Protein AF-A0A653DTH6-F1 (afdb_monomer_lite)

Secondary structure (DSSP, 8-state):
---SSHHHHHHHHHHHHHHHHHHHHHHHHHHHHHHHHHHHHHHHHHHHHH-HHHHHHHHHTT-TTHHHHHHHHHHHHHHHHHHHHHHHHHHH--STT-TT--

Radius of gyration: 23.6 Å; chains: 1; bounding box: 55×25×72 Å

InterPro domains:
  IPR018499 Tetraspanin/Peripherin [PF00335] (23-100)

Sequence (102 aa):
MAGKGDGEGEGNILKLENQIAVIKYMILFTNVLNWMLGASIFALCLWLRFEPGIQEWLQKLDATEFYIGVYILIFAAVAIMVVSFIGCLSALQESAMALLVV

Structure (mmCIF, N/CA/C/O backbone):
data_AF-A0A653DTH6-F1
#
_entry.id   AF-A0A653DTH6-F1
#
loop_
_atom_site.group_PDB
_atom_site.id
_atom_site.type_symbol
_atom_site.label_atom_id
_atom_site.label_alt_id
_atom_site.label_comp_id
_atom_site.label_asym_id
_atom_site.label_entity_id
_atom_site.label_seq_id
_atom_site.pdbx_PDB_ins_code
_atom_site.Cartn_x
_atom_site.Cartn_y
_atom_site.Cartn_z
_atom_site.occupancy
_atom_site.B_iso_or_equiv
_atom_site.auth_seq_id
_atom_site.auth_comp_id
_atom_site.auth_asym_id
_atom_site.auth_atom_id
_atom_site.pdbx_PDB_model_num
ATOM 1 N N . MET A 1 1 ? 39.276 -7.455 -46.476 1.00 44.25 1 MET A N 1
ATOM 2 C CA . MET A 1 1 ? 39.140 -6.584 -45.290 1.00 44.25 1 MET A CA 1
ATOM 3 C C . MET A 1 1 ? 37.673 -6.589 -44.887 1.00 44.25 1 MET A C 1
ATOM 5 O O . MET A 1 1 ? 36.924 -5.720 -45.300 1.00 44.25 1 MET A O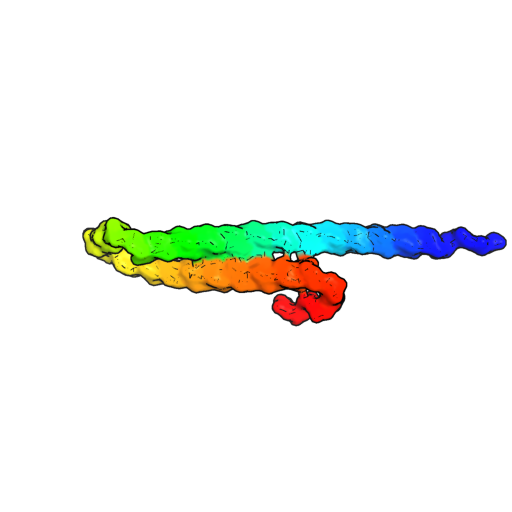 1
ATOM 9 N N . ALA A 1 2 ? 37.229 -7.638 -44.203 1.00 58.06 2 ALA A N 1
ATOM 10 C CA . ALA A 1 2 ? 35.839 -7.807 -43.789 1.00 58.06 2 ALA A CA 1
ATOM 11 C C . ALA A 1 2 ? 35.870 -8.461 -42.408 1.00 58.06 2 ALA A C 1
ATOM 13 O O . ALA A 1 2 ? 36.565 -9.460 -42.244 1.00 58.06 2 ALA A O 1
ATOM 14 N N . GLY A 1 3 ? 35.203 -7.856 -41.425 1.00 52.69 3 GLY A N 1
ATOM 15 C CA . GLY A 1 3 ? 35.136 -8.408 -40.067 1.00 52.69 3 GLY A CA 1
ATOM 16 C C . GLY A 1 3 ? 35.130 -7.395 -38.920 1.00 52.69 3 GLY A C 1
ATOM 17 O O . GLY A 1 3 ? 35.552 -7.750 -37.828 1.00 52.69 3 GLY A O 1
ATOM 18 N N . LYS A 1 4 ? 34.700 -6.140 -39.130 1.00 53.19 4 LYS A N 1
ATOM 19 C CA . LYS A 1 4 ? 34.605 -5.138 -38.045 1.00 53.19 4 LYS A CA 1
ATOM 20 C C . LYS A 1 4 ? 33.171 -4.657 -37.751 1.00 53.19 4 LYS A C 1
ATOM 22 O O . LYS A 1 4 ? 33.000 -3.716 -36.997 1.00 53.19 4 LYS A O 1
ATOM 27 N N . GLY A 1 5 ? 32.153 -5.303 -38.330 1.00 56.06 5 GLY A N 1
ATOM 28 C CA . GLY A 1 5 ? 30.746 -4.889 -38.199 1.00 56.06 5 GLY A CA 1
ATOM 29 C C . GLY A 1 5 ? 29.925 -5.608 -37.120 1.00 56.06 5 GLY A C 1
ATOM 30 O O . GLY A 1 5 ? 29.036 -4.985 -36.555 1.00 56.06 5 GLY A O 1
ATOM 31 N N . ASP A 1 6 ? 30.217 -6.874 -36.800 1.00 58.12 6 ASP A N 1
ATOM 32 C CA . ASP A 1 6 ? 29.346 -7.671 -35.909 1.00 58.12 6 ASP A CA 1
ATOM 33 C C . ASP A 1 6 ? 29.563 -7.396 -34.409 1.00 58.12 6 ASP A C 1
ATOM 35 O O . ASP A 1 6 ? 28.606 -7.333 -33.642 1.00 58.12 6 ASP A O 1
ATOM 39 N N . GLY A 1 7 ? 30.804 -7.146 -33.974 1.00 60.88 7 GLY A N 1
ATOM 40 C CA . GLY A 1 7 ? 31.120 -7.002 -32.542 1.00 60.88 7 GLY A CA 1
ATOM 41 C C . GLY A 1 7 ? 30.665 -5.684 -31.893 1.00 60.88 7 GLY A C 1
ATOM 42 O O . GLY A 1 7 ? 30.468 -5.630 -30.681 1.00 60.88 7 GLY A O 1
ATOM 43 N N . GLU A 1 8 ? 30.482 -4.614 -32.674 1.00 66.31 8 GLU A N 1
ATOM 44 C CA . GLU A 1 8 ? 30.006 -3.319 -32.155 1.00 66.31 8 GLU A CA 1
ATOM 45 C C . GLU A 1 8 ? 28.485 -3.322 -31.917 1.00 66.31 8 GLU A C 1
ATOM 47 O O . GLU A 1 8 ? 27.998 -2.701 -30.971 1.00 66.31 8 GLU A O 1
ATOM 52 N N . GLY A 1 9 ? 27.729 -4.061 -32.738 1.00 65.88 9 GLY A N 1
ATOM 53 C CA . GLY A 1 9 ? 26.287 -4.253 -32.566 1.00 65.88 9 GLY A CA 1
ATOM 54 C C . GLY A 1 9 ? 25.961 -5.134 -31.361 1.00 65.88 9 GLY A C 1
ATOM 55 O O . GLY A 1 9 ? 25.131 -4.761 -30.533 1.00 65.88 9 GLY A O 1
ATOM 56 N N . GLU A 1 10 ? 26.673 -6.253 -31.213 1.00 74.75 10 GLU A N 1
ATOM 57 C CA . GLU A 1 10 ? 26.489 -7.202 -30.107 1.00 74.75 10 GLU A CA 1
ATOM 58 C C . GLU A 1 10 ? 26.809 -6.562 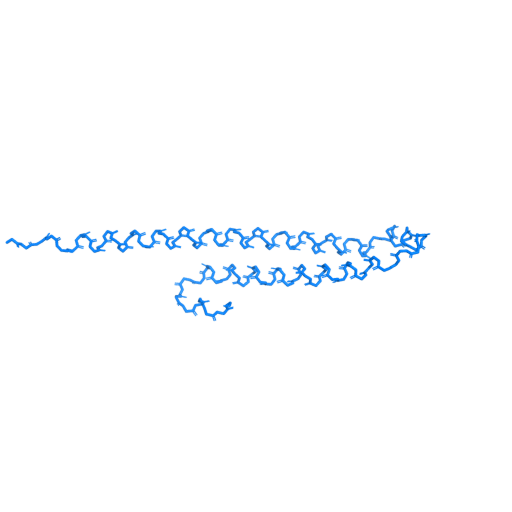-28.741 1.00 74.75 10 GLU A C 1
ATOM 60 O O . GLU A 1 10 ? 26.042 -6.695 -27.786 1.00 74.75 10 GLU A O 1
ATOM 65 N N . GLY A 1 11 ? 27.877 -5.755 -28.664 1.00 77.38 11 GLY A N 1
ATOM 66 C CA . GLY A 1 11 ? 28.236 -5.011 -27.451 1.00 77.38 11 GLY A CA 1
ATOM 67 C C . GLY A 1 11 ? 27.204 -3.950 -27.037 1.00 77.38 11 GLY A C 1
ATOM 68 O O . GLY A 1 11 ? 26.966 -3.747 -25.844 1.00 77.38 11 GLY A O 1
ATOM 69 N N . ASN A 1 12 ? 26.551 -3.292 -28.000 1.00 81.94 12 ASN A N 1
ATOM 70 C CA . ASN A 1 12 ? 25.491 -2.320 -27.720 1.00 81.94 12 ASN A CA 1
ATOM 71 C C . ASN A 1 12 ? 24.193 -2.993 -27.248 1.00 81.94 12 ASN A C 1
ATOM 73 O O . ASN A 1 12 ? 23.532 -2.459 -26.355 1.00 81.94 12 ASN A O 1
ATOM 77 N N . ILE A 1 13 ? 23.858 -4.171 -27.786 1.00 81.81 13 ILE A N 1
ATOM 78 C CA . ILE A 1 13 ? 22.705 -4.973 -27.345 1.00 81.81 13 ILE A CA 1
ATOM 79 C C . ILE A 1 13 ? 22.912 -5.471 -25.910 1.00 81.81 13 ILE A C 1
ATOM 81 O O . ILE A 1 13 ? 22.061 -5.215 -25.061 1.00 81.81 13 ILE A O 1
ATOM 85 N N . LEU A 1 14 ? 24.076 -6.048 -25.595 1.00 81.38 14 LEU A N 1
ATOM 86 C CA . LEU A 1 14 ? 24.429 -6.460 -24.227 1.00 81.38 14 LEU A CA 1
ATOM 87 C C . LEU A 1 14 ? 24.359 -5.295 -23.230 1.00 81.38 14 LEU A C 1
ATOM 89 O O . LEU A 1 14 ? 23.895 -5.442 -22.096 1.00 81.38 14 LEU A O 1
ATOM 93 N N . LYS A 1 15 ? 24.799 -4.101 -23.648 1.00 82.56 15 LYS A N 1
ATOM 94 C CA . LYS A 1 15 ? 24.696 -2.894 -22.823 1.00 82.56 15 LYS A CA 1
ATOM 95 C C . LYS A 1 15 ? 23.235 -2.519 -22.568 1.00 82.56 15 LYS A C 1
ATOM 97 O O . LYS A 1 15 ? 22.906 -2.202 -21.429 1.00 82.56 15 LYS A O 1
ATOM 102 N N . LEU A 1 16 ? 22.368 -2.576 -23.580 1.00 83.69 16 LEU A N 1
ATOM 103 C CA . LEU A 1 16 ? 20.929 -2.311 -23.452 1.00 83.69 16 LEU A CA 1
ATOM 104 C C . LEU A 1 16 ? 20.237 -3.321 -22.524 1.00 83.69 16 LEU A C 1
ATOM 106 O O . LEU A 1 16 ? 19.493 -2.911 -21.635 1.00 83.69 16 LEU A O 1
ATOM 110 N N . GLU A 1 17 ? 20.526 -4.614 -22.669 1.00 82.94 17 GLU A N 1
ATOM 111 C CA . GLU A 1 17 ? 19.967 -5.671 -21.816 1.00 82.94 17 GLU A CA 1
ATOM 112 C C . GLU A 1 17 ? 20.326 -5.463 -20.343 1.00 82.94 17 GLU A C 1
ATOM 114 O O . GLU A 1 17 ? 19.457 -5.524 -19.470 1.00 82.94 17 GLU A O 1
ATOM 119 N N . ASN A 1 18 ? 21.586 -5.120 -20.062 1.00 83.06 18 ASN A N 1
ATOM 120 C CA . ASN A 1 18 ? 22.036 -4.869 -18.697 1.00 83.06 18 ASN A CA 1
ATOM 121 C C . ASN A 1 18 ? 21.370 -3.619 -18.086 1.00 83.06 18 ASN A C 1
ATOM 123 O O . ASN A 1 18 ? 20.998 -3.620 -16.914 1.00 83.06 18 ASN A O 1
ATOM 127 N N . GLN A 1 19 ? 21.157 -2.556 -18.875 1.00 86.62 19 GLN A N 1
ATOM 128 C CA . GLN A 1 19 ? 20.427 -1.367 -18.407 1.00 86.62 19 GLN A CA 1
ATOM 129 C C . GLN A 1 19 ? 18.964 -1.697 -18.070 1.00 86.62 19 GLN A C 1
ATOM 131 O O . GLN A 1 19 ? 18.455 -1.269 -17.033 1.00 86.62 19 GLN A O 1
ATOM 136 N N . ILE A 1 20 ? 18.298 -2.497 -18.907 1.00 85.81 20 ILE A N 1
ATOM 137 C CA . ILE A 1 20 ? 16.912 -2.928 -18.676 1.00 85.81 20 ILE A CA 1
ATOM 138 C C . ILE A 1 20 ? 16.822 -3.804 -17.421 1.00 85.81 20 ILE A C 1
ATOM 140 O O . ILE A 1 20 ? 15.897 -3.634 -16.625 1.00 85.81 20 ILE A O 1
ATOM 144 N N . ALA A 1 21 ? 17.787 -4.701 -17.205 1.00 84.12 21 ALA A N 1
ATOM 145 C CA . ALA A 1 21 ? 17.841 -5.540 -16.012 1.00 84.12 21 ALA A CA 1
ATOM 146 C C . ALA A 1 21 ? 17.940 -4.702 -14.727 1.00 84.12 21 ALA A C 1
ATOM 148 O O . ALA A 1 21 ? 17.167 -4.922 -13.795 1.00 84.12 21 ALA A O 1
ATOM 149 N N . VAL A 1 22 ? 18.819 -3.694 -14.692 1.00 86.75 22 VAL A N 1
ATOM 150 C CA . VAL A 1 22 ? 18.954 -2.798 -13.528 1.00 86.75 22 VAL A CA 1
ATOM 151 C C . VAL A 1 22 ? 17.633 -2.092 -13.223 1.00 86.75 22 VAL A C 1
ATOM 153 O O . VAL A 1 22 ? 17.189 -2.093 -12.076 1.00 86.75 22 VAL A O 1
ATOM 156 N N . ILE A 1 23 ? 16.964 -1.539 -14.238 1.00 87.38 23 ILE A N 1
ATOM 157 C CA . ILE A 1 23 ? 15.678 -0.850 -14.059 1.00 87.38 23 ILE A CA 1
ATOM 158 C C . ILE A 1 23 ? 14.605 -1.815 -13.532 1.00 87.38 23 ILE A C 1
ATOM 160 O O . ILE A 1 23 ? 13.888 -1.470 -12.593 1.00 87.38 23 ILE A O 1
ATOM 164 N N . LYS A 1 24 ? 14.526 -3.040 -14.069 1.00 83.44 24 LYS A N 1
ATOM 165 C CA . LYS A 1 24 ? 13.591 -4.076 -13.595 1.00 83.44 24 LYS A CA 1
ATOM 166 C C . LYS A 1 24 ? 13.799 -4.403 -12.116 1.00 83.44 24 LYS A C 1
ATOM 168 O O . LYS A 1 24 ? 12.834 -4.402 -11.354 1.00 83.44 24 LYS A O 1
ATOM 173 N N . TYR A 1 25 ? 15.044 -4.638 -11.696 1.00 84.94 25 TYR A N 1
ATOM 174 C CA . TYR A 1 25 ? 15.357 -4.935 -10.296 1.00 84.94 25 TYR A CA 1
ATOM 175 C C . TYR A 1 25 ? 15.036 -3.765 -9.366 1.00 84.94 25 TYR A C 1
ATOM 177 O O . TYR A 1 25 ? 14.487 -3.984 -8.287 1.00 84.94 25 TYR A O 1
ATOM 185 N N . MET A 1 26 ? 15.318 -2.530 -9.790 1.00 89.62 26 MET A N 1
ATOM 186 C CA . MET A 1 26 ? 14.971 -1.332 -9.023 1.00 89.62 26 MET A CA 1
ATOM 187 C C . MET A 1 26 ? 13.453 -1.200 -8.843 1.00 89.62 26 MET A C 1
ATOM 189 O O . MET A 1 26 ? 12.990 -0.999 -7.723 1.00 89.62 26 MET A O 1
ATOM 193 N N . ILE A 1 27 ? 12.670 -1.386 -9.914 1.00 89.38 27 ILE A N 1
ATOM 194 C CA . ILE A 1 27 ? 11.198 -1.340 -9.865 1.00 89.38 27 ILE A CA 1
ATOM 195 C C . ILE A 1 27 ? 10.645 -2.444 -8.957 1.00 89.38 27 ILE A C 1
ATOM 197 O O . ILE A 1 27 ? 9.786 -2.173 -8.118 1.00 89.38 27 ILE A O 1
ATOM 201 N N . LEU A 1 28 ? 11.147 -3.676 -9.089 1.00 89.38 28 LEU A N 1
ATOM 202 C CA . LEU A 1 28 ? 10.736 -4.797 -8.244 1.00 89.38 28 LEU A CA 1
ATOM 203 C C . LEU A 1 28 ? 11.016 -4.502 -6.767 1.00 89.38 28 LEU A C 1
ATOM 205 O O . LEU A 1 28 ? 10.134 -4.661 -5.927 1.00 89.38 28 LEU A O 1
ATOM 209 N N . PHE A 1 29 ? 12.221 -4.029 -6.451 1.00 92.19 29 PHE A N 1
ATOM 210 C CA . PHE A 1 29 ? 12.615 -3.712 -5.084 1.00 92.19 29 PHE A CA 1
ATOM 211 C C . PHE A 1 29 ? 11.741 -2.608 -4.480 1.00 92.19 29 PHE A C 1
ATOM 213 O O . PHE A 1 29 ? 11.188 -2.785 -3.394 1.00 92.19 29 PHE A O 1
ATOM 220 N N . THR A 1 30 ? 11.551 -1.493 -5.190 1.00 92.75 30 THR A N 1
ATOM 221 C CA . THR A 1 30 ? 10.715 -0.389 -4.706 1.00 92.75 30 THR A CA 1
ATOM 222 C C . THR A 1 30 ? 9.253 -0.808 -4.533 1.00 92.75 30 THR A C 1
ATOM 224 O O . THR A 1 30 ? 8.647 -0.448 -3.524 1.00 92.75 30 THR A O 1
ATOM 227 N N . ASN A 1 31 ? 8.691 -1.612 -5.442 1.00 92.69 31 ASN A N 1
ATOM 228 C CA . ASN A 1 31 ? 7.319 -2.112 -5.307 1.00 92.69 31 ASN A CA 1
ATOM 229 C C . ASN A 1 31 ? 7.160 -3.077 -4.126 1.00 92.69 31 ASN A C 1
ATOM 231 O O . ASN A 1 31 ? 6.180 -2.975 -3.390 1.00 92.69 31 ASN A O 1
ATOM 235 N N . VAL A 1 32 ? 8.128 -3.966 -3.879 1.00 93.12 32 VAL A N 1
ATOM 236 C CA . VAL A 1 32 ? 8.112 -4.834 -2.688 1.00 93.12 32 VAL A CA 1
ATOM 237 C C . VAL A 1 32 ? 8.155 -3.999 -1.408 1.00 93.12 32 VAL A C 1
ATOM 239 O O . VAL A 1 32 ? 7.372 -4.247 -0.491 1.00 93.12 32 VAL A O 1
ATOM 242 N N . LEU A 1 33 ? 9.012 -2.975 -1.342 1.00 95.81 33 LEU A N 1
ATOM 243 C CA . LEU A 1 33 ? 9.054 -2.070 -0.192 1.00 95.81 33 LEU A CA 1
ATOM 244 C C . LEU A 1 33 ? 7.726 -1.334 0.007 1.00 95.81 33 LEU A C 1
ATOM 246 O O . LEU A 1 33 ? 7.220 -1.268 1.125 1.00 95.81 33 LEU A O 1
ATOM 250 N N . ASN A 1 34 ? 7.139 -0.816 -1.071 1.00 94.50 34 ASN A N 1
ATOM 251 C CA . ASN A 1 34 ? 5.866 -0.107 -1.011 1.00 94.50 34 ASN A CA 1
ATOM 252 C C . ASN A 1 34 ? 4.718 -1.026 -0.563 1.00 94.50 34 ASN A C 1
ATOM 254 O O . ASN A 1 34 ? 3.867 -0.622 0.228 1.00 94.50 34 ASN A O 1
ATOM 258 N N . TRP A 1 35 ? 4.737 -2.290 -0.992 1.00 95.31 35 TRP A N 1
ATOM 259 C CA . TRP A 1 35 ? 3.802 -3.310 -0.528 1.00 95.31 35 TRP A CA 1
ATOM 260 C C . TRP A 1 35 ? 3.945 -3.574 0.978 1.00 95.31 35 TRP A C 1
ATOM 262 O O . TRP A 1 35 ? 2.946 -3.553 1.697 1.00 95.31 3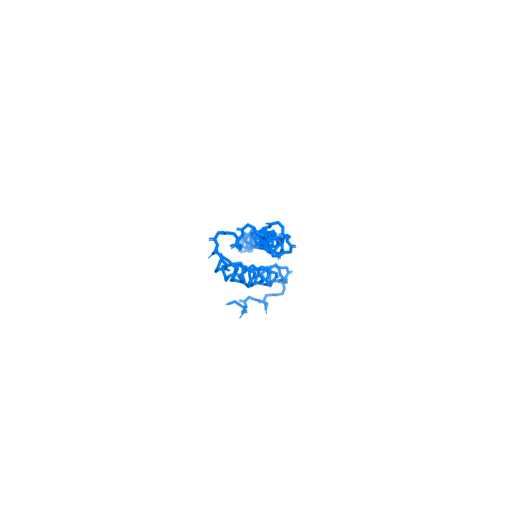5 TRP A O 1
ATOM 272 N N . MET A 1 36 ? 5.176 -3.738 1.478 1.00 96.56 36 MET A N 1
ATOM 273 C CA . MET A 1 36 ? 5.452 -3.923 2.911 1.00 96.56 36 MET A CA 1
ATOM 274 C C . MET A 1 36 ? 5.007 -2.715 3.747 1.00 96.56 36 MET A C 1
ATOM 276 O O . MET A 1 36 ? 4.442 -2.882 4.831 1.00 96.56 36 MET A O 1
ATOM 280 N N . LEU A 1 37 ? 5.222 -1.497 3.241 1.00 96.56 37 LEU A N 1
ATOM 281 C CA . LEU A 1 37 ? 4.764 -0.262 3.881 1.00 96.56 37 LEU A CA 1
ATOM 282 C C . LEU A 1 37 ? 3.233 -0.189 3.918 1.00 96.56 37 LEU A C 1
ATOM 284 O O . LEU A 1 37 ? 2.664 0.066 4.979 1.00 96.56 37 LEU A O 1
ATOM 288 N N . GLY A 1 38 ? 2.563 -0.480 2.800 1.00 95.88 38 GLY A N 1
ATOM 289 C CA . GLY A 1 38 ? 1.103 -0.555 2.731 1.00 95.88 38 GLY A CA 1
ATOM 290 C C . GLY A 1 38 ? 0.527 -1.580 3.710 1.00 95.88 38 GLY A C 1
ATOM 291 O O . GLY A 1 38 ? -0.396 -1.260 4.456 1.00 95.88 38 GLY A O 1
ATOM 292 N N . ALA A 1 39 ? 1.124 -2.772 3.788 1.00 96.62 39 ALA A N 1
ATOM 293 C CA . ALA A 1 39 ? 0.725 -3.817 4.730 1.00 96.62 39 ALA A CA 1
ATOM 294 C C . ALA A 1 39 ? 0.905 -3.384 6.194 1.00 96.62 39 ALA A C 1
ATOM 296 O O . ALA A 1 39 ? 0.028 -3.622 7.025 1.00 96.62 39 ALA A O 1
ATOM 297 N N . SER A 1 40 ? 2.007 -2.694 6.500 1.00 97.19 40 SER A N 1
ATOM 298 C CA . SER A 1 40 ? 2.281 -2.157 7.838 1.00 97.19 40 SER A CA 1
ATOM 299 C C . SER A 1 40 ? 1.241 -1.110 8.246 1.00 97.19 40 SER A C 1
ATOM 301 O O . SER A 1 40 ? 0.674 -1.193 9.333 1.00 97.19 40 SER A O 1
ATOM 303 N N . ILE A 1 41 ? 0.932 -0.157 7.359 1.00 96.19 41 ILE A N 1
ATOM 304 C CA . ILE A 1 41 ? -0.086 0.876 7.604 1.00 96.19 41 ILE A CA 1
ATOM 305 C C . ILE A 1 41 ? -1.468 0.240 7.768 1.00 96.19 41 ILE A C 1
ATOM 307 O O . ILE A 1 41 ? -2.197 0.589 8.696 1.00 96.19 41 ILE A O 1
ATOM 311 N N . PHE A 1 42 ? -1.820 -0.716 6.908 1.00 96.31 42 PHE A N 1
ATOM 312 C CA . PHE A 1 42 ? -3.084 -1.441 6.989 1.00 96.31 42 PHE A CA 1
ATOM 313 C C . PHE A 1 42 ? -3.230 -2.170 8.332 1.00 96.31 42 PHE A C 1
ATOM 315 O O . PHE A 1 42 ? -4.246 -2.011 9.008 1.00 96.31 42 PHE A O 1
ATOM 322 N N . ALA A 1 43 ? -2.196 -2.898 8.763 1.00 96.25 43 ALA A N 1
ATOM 323 C CA . ALA A 1 43 ? -2.183 -3.588 10.050 1.00 96.25 43 ALA A CA 1
ATOM 324 C C . ALA A 1 43 ? -2.330 -2.616 11.233 1.00 96.25 43 ALA A C 1
ATOM 326 O O . ALA A 1 43 ? -3.129 -2.873 12.132 1.00 96.25 43 ALA A O 1
ATOM 327 N N . LEU A 1 44 ? -1.628 -1.477 11.212 1.00 95.19 44 LEU A N 1
ATOM 328 C CA . LEU A 1 44 ? -1.752 -0.443 12.246 1.00 95.19 44 LEU A CA 1
ATOM 329 C C . LEU A 1 44 ? -3.155 0.178 12.283 1.00 95.19 44 LEU A C 1
ATOM 331 O O . LEU A 1 44 ? -3.696 0.401 13.363 1.00 95.19 44 LEU A O 1
ATOM 335 N N . CYS A 1 45 ? -3.776 0.419 11.127 1.00 94.38 45 CYS A N 1
ATOM 336 C CA . CYS A 1 45 ? -5.140 0.947 11.061 1.00 94.38 45 CYS A CA 1
ATOM 337 C C . CYS A 1 45 ? -6.174 -0.057 11.586 1.00 94.38 45 CYS A C 1
ATOM 339 O O . CYS A 1 45 ? -7.114 0.330 12.280 1.00 94.38 45 CYS A O 1
ATOM 341 N N . LEU A 1 46 ? -5.992 -1.350 11.297 1.00 93.56 46 LEU A N 1
ATOM 342 C CA . LEU A 1 46 ? -6.824 -2.404 11.877 1.00 93.56 46 LEU A CA 1
ATOM 343 C C . LEU A 1 46 ? -6.622 -2.505 13.390 1.00 93.56 46 LEU A C 1
ATOM 345 O O . LEU A 1 46 ? -7.604 -2.597 14.122 1.00 93.56 46 LEU A O 1
ATOM 349 N N . TRP A 1 47 ? -5.378 -2.419 13.865 1.00 93.31 47 TRP A N 1
ATOM 350 C CA . TRP A 1 47 ? -5.078 -2.389 15.296 1.00 93.31 47 TRP A CA 1
ATOM 351 C C . TRP A 1 47 ? -5.795 -1.226 15.990 1.00 93.31 47 TRP A C 1
ATOM 353 O O . TRP A 1 47 ? -6.532 -1.438 16.948 1.00 93.31 47 TRP A O 1
ATOM 363 N N . LEU A 1 48 ? -5.675 -0.011 15.445 1.00 89.81 48 LEU A N 1
ATOM 364 C CA . LEU A 1 48 ? -6.382 1.185 15.923 1.00 89.81 48 LEU A CA 1
ATOM 365 C C . LEU A 1 48 ? -7.905 0.999 15.973 1.00 89.81 48 LEU A C 1
ATOM 367 O O . LEU A 1 48 ? -8.575 1.597 16.815 1.00 89.81 48 LEU A O 1
ATOM 371 N N . ARG A 1 49 ? -8.466 0.187 15.070 1.00 86.94 49 ARG A N 1
ATOM 372 C CA . ARG A 1 49 ? -9.907 -0.066 15.004 1.00 86.94 49 ARG A CA 1
ATOM 373 C C . ARG A 1 49 ? -10.385 -1.120 16.001 1.00 86.94 49 ARG A C 1
ATOM 375 O O . ARG A 1 49 ? -11.520 -1.001 16.469 1.00 86.94 49 ARG A O 1
ATOM 382 N N . PHE A 1 50 ? -9.578 -2.144 16.263 1.00 87.56 50 PHE A N 1
ATOM 383 C CA . PHE A 1 50 ? -9.941 -3.264 17.135 1.00 87.56 50 PHE A CA 1
ATOM 384 C C . PHE A 1 50 ? -9.538 -3.060 18.593 1.00 87.56 50 PHE A C 1
ATOM 386 O O . PHE A 1 50 ? -10.110 -3.722 19.452 1.00 87.56 50 PHE A O 1
ATOM 393 N N . GLU A 1 51 ? -8.606 -2.150 18.878 1.00 90.69 51 GLU A N 1
ATOM 394 C CA . GLU A 1 51 ? -8.154 -1.871 20.237 1.00 90.69 51 GLU A CA 1
ATOM 395 C C . GLU A 1 51 ? -9.247 -1.140 21.047 1.00 90.69 51 GLU A C 1
ATOM 397 O O . GLU A 1 51 ? -9.523 0.042 20.798 1.00 90.69 51 GLU A O 1
ATOM 402 N N . PRO A 1 52 ? -9.874 -1.798 22.043 1.00 83.62 52 PRO A N 1
ATOM 403 C CA . PRO A 1 52 ? -10.999 -1.226 22.781 1.00 83.62 52 PRO A CA 1
ATOM 404 C C . PRO A 1 52 ? -10.590 -0.018 23.631 1.00 83.62 52 PRO A C 1
ATOM 406 O O . PRO A 1 52 ? -11.391 0.900 23.814 1.00 83.62 52 PRO A O 1
ATOM 409 N N . GLY A 1 53 ? -9.336 0.031 24.099 1.00 87.44 53 GLY A N 1
ATOM 410 C CA . GLY A 1 53 ? -8.825 1.169 24.861 1.00 87.44 53 GLY A CA 1
ATOM 411 C C . GLY A 1 53 ? -8.863 2.472 24.059 1.00 87.44 53 GLY A C 1
ATOM 412 O O . GLY A 1 53 ? -9.248 3.512 24.586 1.00 87.44 53 GLY A O 1
ATOM 413 N N . ILE A 1 54 ? -8.539 2.424 22.764 1.00 85.25 54 ILE A N 1
ATOM 414 C CA . ILE A 1 54 ? -8.538 3.615 21.902 1.00 85.25 54 ILE A CA 1
ATOM 415 C C . ILE A 1 54 ? -9.958 4.134 21.674 1.00 85.25 54 ILE A C 1
ATOM 417 O O . ILE A 1 54 ? -10.181 5.345 21.702 1.00 85.25 54 ILE A O 1
ATOM 421 N N . GLN A 1 55 ? -10.931 3.232 21.535 1.00 84.12 55 GLN A N 1
ATOM 422 C CA . GLN A 1 55 ? -12.337 3.603 21.403 1.00 84.12 55 GLN A CA 1
ATOM 423 C C . GLN A 1 55 ? -12.857 4.352 22.640 1.00 84.12 55 GLN A C 1
ATOM 425 O O . GLN A 1 55 ? -13.550 5.360 22.497 1.00 84.12 55 GLN A O 1
ATOM 430 N N . GLU A 1 56 ? -12.510 3.895 23.845 1.00 86.25 56 GLU A N 1
ATOM 431 C CA . GLU A 1 56 ? -12.943 4.533 25.093 1.00 86.25 56 GLU A CA 1
ATOM 432 C C . GLU A 1 56 ? -12.363 5.950 25.242 1.00 86.25 56 GLU A C 1
ATOM 434 O O . GLU A 1 56 ? -13.073 6.889 25.612 1.00 86.25 56 GLU A O 1
ATOM 439 N N . TRP A 1 57 ? -11.084 6.131 24.899 1.00 86.19 57 TRP A N 1
ATOM 440 C CA . TRP A 1 57 ? -10.436 7.445 24.899 1.00 86.19 57 TRP A CA 1
ATOM 441 C C . TRP A 1 57 ? -11.043 8.401 23.867 1.00 86.19 57 TRP A C 1
ATOM 443 O O . TRP A 1 57 ? -11.303 9.558 24.191 1.00 86.19 57 TRP A O 1
ATOM 453 N N . LEU A 1 58 ? -11.317 7.923 22.649 1.00 86.88 58 LEU A N 1
ATOM 454 C CA . LEU A 1 58 ? -11.938 8.722 21.587 1.00 86.88 58 LEU A CA 1
ATOM 455 C C . LEU A 1 58 ? -13.353 9.179 21.950 1.00 86.88 58 LEU A C 1
ATOM 457 O O . LEU A 1 58 ? -13.718 10.310 21.641 1.00 86.88 58 LEU A O 1
ATOM 461 N N . GLN A 1 59 ? -14.134 8.333 22.630 1.00 84.75 59 GLN A N 1
ATOM 462 C CA . GLN A 1 59 ? -15.454 8.711 23.143 1.00 84.75 59 GLN A CA 1
ATOM 463 C C . GLN A 1 59 ? -15.359 9.751 24.262 1.00 84.75 59 GLN A C 1
ATOM 465 O O . GLN A 1 59 ? -16.124 10.711 24.264 1.00 84.75 59 GLN A O 1
ATOM 470 N N . LYS A 1 60 ? -14.403 9.606 25.188 1.00 87.62 60 LYS A N 1
ATOM 471 C CA . LYS A 1 60 ? -14.167 10.597 26.254 1.00 87.62 60 LYS A CA 1
ATOM 472 C C . LYS A 1 60 ? -13.753 11.967 25.711 1.00 87.62 60 LYS A C 1
ATOM 474 O O . LYS A 1 60 ? -14.056 12.975 26.340 1.00 87.62 60 LYS A O 1
ATOM 479 N N . LEU A 1 61 ? -13.059 11.995 24.575 1.00 87.88 61 LEU A N 1
ATOM 480 C CA . LEU A 1 61 ? -12.567 13.216 23.935 1.00 87.88 61 LEU A CA 1
ATOM 481 C C . LEU A 1 61 ? -13.520 13.773 22.860 1.00 87.88 61 LEU A C 1
ATOM 483 O O . LEU A 1 61 ? -13.162 14.733 22.188 1.00 87.88 61 LEU A O 1
ATOM 487 N N . ASP A 1 62 ? -14.693 13.154 22.677 1.00 85.38 62 ASP A N 1
ATOM 488 C CA . ASP A 1 62 ? -15.680 13.462 21.627 1.00 85.38 62 ASP A CA 1
ATOM 489 C C . ASP A 1 62 ? -15.084 13.526 20.203 1.00 85.38 62 ASP A C 1
ATOM 491 O O . ASP A 1 62 ? -15.545 14.239 19.319 1.00 85.38 62 ASP A O 1
ATOM 495 N N . ALA A 1 63 ? -14.023 12.752 19.963 1.00 85.62 63 ALA A N 1
ATOM 496 C CA . ALA A 1 63 ? -13.221 12.792 18.741 1.00 85.62 63 ALA A CA 1
ATOM 497 C C . ALA A 1 63 ? -13.528 11.607 17.809 1.00 85.62 63 ALA A C 1
ATOM 499 O O . ALA A 1 63 ? -12.648 11.079 17.130 1.00 85.62 63 ALA A O 1
ATOM 500 N N . THR A 1 64 ? -14.782 11.150 17.771 1.00 80.81 64 THR A N 1
ATOM 501 C CA . THR A 1 64 ? -15.188 9.959 16.997 1.00 80.81 64 THR A CA 1
ATOM 502 C C . THR A 1 64 ? -14.991 10.105 15.482 1.00 80.81 64 THR A C 1
ATOM 504 O O . THR A 1 64 ? -14.816 9.097 14.793 1.00 80.81 64 THR A O 1
ATOM 507 N N . GLU A 1 65 ? -14.901 11.336 14.969 1.00 87.88 65 GLU A N 1
ATOM 508 C CA . GLU A 1 65 ? -14.535 11.644 13.577 1.00 87.88 65 GLU A CA 1
ATOM 509 C C . GLU A 1 65 ? -13.149 11.110 13.177 1.00 87.88 65 GLU A C 1
ATOM 511 O O . GLU A 1 65 ? -12.901 10.864 11.996 1.00 87.88 65 GLU A O 1
ATOM 516 N N . PHE A 1 66 ? -12.263 10.829 14.140 1.00 87.06 66 PHE A N 1
ATOM 517 C CA . PHE A 1 66 ? -10.967 10.190 13.896 1.00 87.06 66 PHE A CA 1
ATOM 518 C C . PHE A 1 66 ? -11.095 8.877 13.104 1.00 87.06 66 PHE A C 1
ATOM 520 O O . PHE A 1 66 ? -10.253 8.573 12.254 1.00 87.06 66 PHE A O 1
ATOM 527 N N . TYR A 1 67 ? -12.182 8.120 13.305 1.00 88.00 67 TYR A N 1
ATOM 528 C CA . TYR A 1 67 ? -12.419 6.878 12.567 1.00 88.00 67 TYR A CA 1
ATOM 529 C C . TYR A 1 67 ? -12.644 7.095 11.069 1.00 88.00 67 TYR A C 1
ATOM 531 O O . TYR A 1 67 ? -12.316 6.206 10.286 1.00 88.00 67 TYR A O 1
ATOM 539 N N . ILE A 1 68 ? -13.132 8.265 10.645 1.00 91.75 68 ILE A N 1
ATOM 540 C CA . ILE A 1 68 ? -13.266 8.603 9.221 1.00 91.75 68 ILE A CA 1
ATOM 541 C C . ILE A 1 68 ? -11.881 8.601 8.567 1.00 91.75 68 ILE A C 1
ATOM 543 O O . ILE A 1 68 ? -11.686 7.972 7.527 1.00 91.75 68 ILE A O 1
ATOM 547 N N . GLY A 1 69 ? -10.899 9.228 9.223 1.00 92.12 69 GLY A N 1
ATOM 548 C CA . GLY A 1 69 ? -9.506 9.215 8.778 1.00 92.12 69 GLY A CA 1
ATOM 549 C C . GLY A 1 69 ? -8.934 7.798 8.711 1.00 92.12 69 GLY A C 1
ATOM 550 O O . GLY A 1 69 ? -8.320 7.429 7.711 1.00 92.12 69 GLY A O 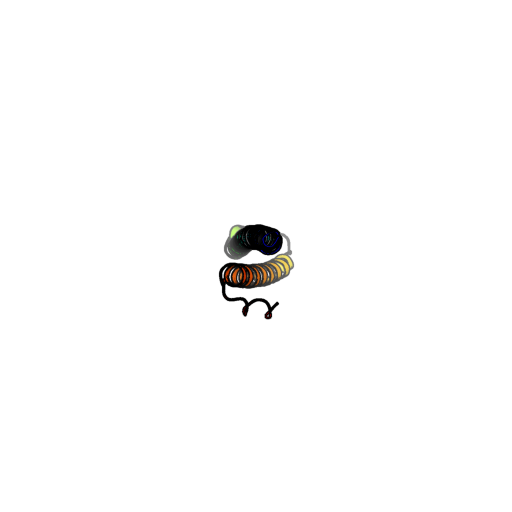1
ATOM 551 N N . VAL A 1 70 ? -9.205 6.969 9.725 1.00 93.06 70 VAL A N 1
ATOM 552 C CA . VAL A 1 70 ? -8.769 5.561 9.746 1.00 93.06 70 VAL A CA 1
ATOM 553 C C . VAL A 1 70 ? -9.359 4.773 8.570 1.00 93.06 70 VAL A C 1
ATOM 555 O O . VAL A 1 70 ? -8.626 4.043 7.908 1.00 93.06 70 VAL A O 1
ATOM 558 N N . TYR A 1 71 ? -10.643 4.941 8.241 1.00 93.38 71 TYR A N 1
ATOM 559 C CA . TYR A 1 71 ? -11.248 4.248 7.095 1.00 93.38 71 TYR A CA 1
ATOM 560 C C . TYR A 1 71 ? -10.640 4.672 5.752 1.00 93.38 71 TYR A C 1
ATOM 562 O O . TYR A 1 71 ? -10.415 3.819 4.89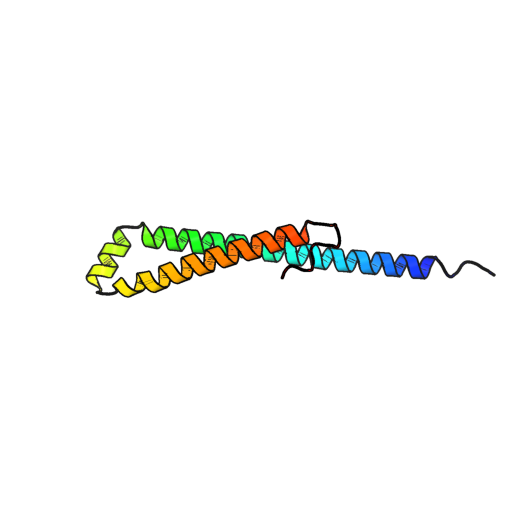0 1.00 93.38 71 TYR A O 1
ATOM 570 N N . ILE A 1 72 ? -10.318 5.958 5.582 1.00 95.75 72 ILE A N 1
ATOM 571 C CA . ILE A 1 72 ? -9.630 6.452 4.380 1.00 95.75 72 ILE A CA 1
ATOM 572 C C . ILE A 1 72 ? -8.231 5.833 4.273 1.00 95.75 72 ILE A C 1
ATOM 574 O O . ILE A 1 72 ? -7.844 5.378 3.197 1.00 95.75 72 ILE A O 1
ATOM 578 N N . LEU A 1 73 ? -7.491 5.758 5.385 1.00 95.06 73 LEU A N 1
ATOM 579 C CA . LEU A 1 73 ? -6.161 5.144 5.420 1.00 95.06 73 LEU A CA 1
ATOM 580 C C . LEU A 1 73 ? -6.201 3.648 5.101 1.00 95.06 73 LEU A C 1
ATOM 582 O O . LEU A 1 73 ? -5.344 3.169 4.365 1.00 95.06 73 LEU A O 1
ATOM 586 N N . ILE A 1 74 ? -7.211 2.920 5.585 1.00 95.56 74 ILE A N 1
ATOM 587 C CA . ILE A 1 74 ? -7.425 1.508 5.236 1.00 95.56 74 ILE A CA 1
ATOM 588 C C . ILE A 1 74 ? -7.625 1.365 3.724 1.00 95.56 74 ILE A C 1
ATOM 590 O O . ILE A 1 74 ? -6.951 0.549 3.095 1.00 95.56 74 ILE A O 1
ATOM 594 N N . PHE A 1 75 ? -8.509 2.168 3.125 1.00 96.12 75 PHE A N 1
ATOM 595 C CA . PHE A 1 75 ? -8.771 2.107 1.685 1.00 96.12 75 PHE A CA 1
ATOM 596 C C . PHE A 1 75 ? -7.525 2.457 0.859 1.00 96.12 75 PHE A C 1
ATOM 598 O O . PHE A 1 75 ? -7.171 1.733 -0.073 1.00 96.12 75 PHE A O 1
ATOM 605 N N . ALA A 1 76 ? -6.816 3.523 1.240 1.00 96.44 76 ALA A N 1
ATOM 606 C CA . ALA A 1 76 ? -5.577 3.935 0.591 1.00 96.44 76 ALA A CA 1
ATOM 607 C C . ALA A 1 76 ? -4.484 2.860 0.702 1.00 96.44 76 ALA A C 1
ATOM 609 O O . ALA A 1 76 ? -3.838 2.538 -0.292 1.00 96.44 76 ALA A O 1
ATOM 610 N N . ALA A 1 77 ? -4.308 2.254 1.879 1.00 96.44 77 ALA A N 1
ATOM 611 C CA . ALA A 1 77 ? -3.328 1.193 2.090 1.00 96.44 77 ALA A CA 1
ATOM 612 C C . ALA A 1 77 ? -3.638 -0.050 1.242 1.00 96.44 77 ALA A C 1
ATOM 614 O O . ALA A 1 77 ? -2.730 -0.618 0.636 1.00 96.44 77 ALA A O 1
ATOM 615 N N . VAL A 1 78 ? -4.913 -0.438 1.127 1.00 96.19 78 VAL A N 1
ATOM 616 C CA . VAL A 1 78 ? -5.332 -1.535 0.239 1.00 96.19 78 VAL A CA 1
ATOM 617 C C . VAL A 1 78 ? -5.028 -1.208 -1.222 1.00 96.19 78 VAL A C 1
ATOM 619 O O . VAL A 1 78 ? -4.450 -2.043 -1.917 1.00 96.19 78 VAL A O 1
ATOM 622 N N . ALA A 1 79 ? -5.341 0.005 -1.683 1.00 96.38 79 ALA A N 1
ATOM 623 C CA . ALA A 1 79 ? -5.027 0.431 -3.046 1.00 96.38 79 ALA A CA 1
ATOM 624 C C . ALA A 1 79 ? -3.513 0.380 -3.327 1.00 96.38 79 ALA A C 1
ATOM 626 O O . ALA A 1 79 ? -3.092 -0.171 -4.344 1.00 96.38 79 ALA A O 1
ATOM 627 N N . ILE A 1 80 ? -2.691 0.872 -2.395 1.00 94.69 80 ILE A N 1
ATOM 628 C CA . ILE A 1 80 ? -1.224 0.826 -2.481 1.00 94.69 80 ILE A CA 1
ATOM 629 C C . ILE A 1 80 ? -0.718 -0.619 -2.561 1.00 94.69 80 ILE A C 1
ATOM 631 O O . ILE A 1 80 ? 0.137 -0.919 -3.397 1.00 94.69 80 ILE A O 1
ATOM 635 N N . MET A 1 81 ? -1.248 -1.526 -1.734 1.00 95.38 81 MET A N 1
ATOM 636 C CA . MET A 1 81 ? -0.874 -2.943 -1.768 1.00 95.38 81 MET A CA 1
ATOM 637 C C . MET A 1 81 ? -1.214 -3.585 -3.120 1.00 95.38 81 MET A C 1
ATOM 639 O O . MET A 1 81 ? -0.380 -4.297 -3.677 1.00 95.38 81 MET A O 1
ATOM 643 N N . VAL A 1 82 ? -2.396 -3.307 -3.679 1.00 93.94 82 VAL A N 1
ATOM 644 C CA . VAL A 1 82 ? -2.819 -3.852 -4.981 1.00 93.94 82 VAL A CA 1
ATOM 645 C C . VAL A 1 82 ? -1.938 -3.330 -6.115 1.00 93.94 82 VAL A C 1
ATOM 647 O O . VAL A 1 82 ? -1.403 -4.128 -6.883 1.00 93.94 82 VAL A O 1
ATOM 650 N N . VAL A 1 83 ? -1.731 -2.012 -6.194 1.00 93.19 83 VAL A N 1
ATOM 651 C CA . VAL A 1 83 ? -0.884 -1.392 -7.228 1.00 93.19 83 VAL A CA 1
ATOM 652 C C . VAL A 1 83 ? 0.546 -1.930 -7.153 1.00 93.19 83 VAL A C 1
ATOM 654 O O . VAL A 1 83 ? 1.121 -2.304 -8.174 1.00 93.19 83 VAL A O 1
ATOM 657 N N . SER A 1 84 ? 1.101 -2.049 -5.945 1.00 93.25 84 SER A N 1
ATOM 658 C CA . SER A 1 84 ? 2.458 -2.573 -5.746 1.00 93.25 84 SER A CA 1
ATOM 659 C C . SER A 1 84 ? 2.570 -4.044 -6.143 1.00 93.25 84 SER A C 1
ATOM 661 O O . SER A 1 84 ? 3.555 -4.442 -6.758 1.00 93.25 84 SER A O 1
ATOM 663 N N . PHE A 1 85 ? 1.551 -4.854 -5.846 1.00 88.75 85 PHE A N 1
ATOM 664 C CA . PHE A 1 85 ? 1.524 -6.262 -6.234 1.00 88.75 85 PHE A CA 1
ATOM 665 C C . PHE A 1 85 ? 1.491 -6.430 -7.760 1.00 88.75 85 PHE A C 1
ATOM 667 O O . PHE A 1 85 ? 2.282 -7.197 -8.309 1.00 88.75 85 PHE A O 1
ATOM 674 N N . ILE A 1 86 ? 0.650 -5.659 -8.457 1.00 90.12 86 ILE A N 1
ATOM 675 C CA . ILE A 1 86 ? 0.601 -5.642 -9.928 1.00 90.12 86 ILE A CA 1
ATOM 676 C C . ILE A 1 86 ? 1.942 -5.168 -10.505 1.00 90.12 86 ILE A C 1
ATOM 678 O O . ILE A 1 86 ? 2.446 -5.761 -11.459 1.00 90.12 86 ILE A O 1
ATOM 682 N N . GLY A 1 87 ? 2.567 -4.158 -9.894 1.00 88.00 87 GLY A N 1
ATOM 683 C CA . GLY A 1 87 ? 3.898 -3.684 -10.273 1.00 88.00 87 GLY A CA 1
ATOM 684 C C . GLY A 1 87 ? 4.983 -4.759 -10.136 1.00 88.00 87 GLY A C 1
ATOM 685 O O . GLY A 1 87 ? 5.824 -4.900 -11.023 1.00 88.00 87 GLY A O 1
ATOM 686 N N . CYS A 1 88 ? 4.941 -5.572 -9.075 1.00 86.06 88 CYS A N 1
ATOM 687 C CA . CYS A 1 88 ? 5.833 -6.723 -8.913 1.00 86.06 88 CYS A CA 1
ATOM 688 C C . CYS A 1 88 ? 5.595 -7.795 -9.987 1.00 86.06 88 CYS A C 1
ATOM 690 O O . CYS A 1 88 ? 6.555 -8.280 -10.580 1.00 86.06 88 CYS A O 1
ATOM 692 N N . LEU A 1 89 ? 4.334 -8.142 -10.275 1.00 83.31 89 LEU A N 1
ATOM 693 C CA . LEU A 1 89 ? 3.997 -9.112 -11.327 1.00 83.31 89 LEU A CA 1
ATOM 694 C C . LEU A 1 89 ? 4.475 -8.642 -12.706 1.00 83.31 89 LEU A C 1
ATOM 696 O O . LEU A 1 89 ? 5.034 -9.428 -13.467 1.00 83.31 89 LEU A O 1
ATOM 700 N N . SER A 1 90 ? 4.312 -7.352 -12.991 1.00 80.25 90 SER A N 1
ATOM 701 C CA . SER A 1 90 ? 4.732 -6.732 -14.251 1.00 80.25 90 SER A CA 1
ATOM 702 C C . SER A 1 90 ? 6.255 -6.732 -14.413 1.00 80.25 90 SER A C 1
ATOM 704 O O . SER A 1 90 ? 6.758 -6.945 -15.511 1.00 80.25 90 SER A O 1
ATOM 706 N N . ALA A 1 91 ? 7.002 -6.538 -13.319 1.00 78.75 91 ALA A N 1
ATOM 707 C CA . ALA A 1 91 ? 8.463 -6.600 -13.333 1.00 78.75 91 ALA A CA 1
ATOM 708 C C . ALA A 1 91 ? 9.002 -8.035 -13.504 1.00 78.75 91 ALA A C 1
ATOM 710 O O . ALA A 1 91 ? 10.079 -8.214 -14.072 1.00 78.75 91 ALA A O 1
ATOM 711 N N . LEU A 1 92 ? 8.263 -9.046 -13.024 1.00 70.25 92 LEU A N 1
ATOM 712 C CA . LEU A 1 92 ? 8.639 -10.463 -13.109 1.00 70.25 92 LEU A CA 1
ATOM 713 C C . LEU A 1 92 ? 8.224 -11.134 -14.427 1.00 70.25 92 LEU A C 1
ATOM 715 O O . LEU A 1 92 ? 8.845 -12.120 -14.822 1.00 70.25 92 LEU A O 1
ATOM 719 N N . GLN A 1 93 ? 7.196 -10.635 -15.121 1.00 68.56 93 GLN A N 1
ATOM 720 C CA . GLN A 1 93 ? 6.809 -11.166 -16.428 1.00 68.56 93 GLN A CA 1
ATOM 721 C C . GLN A 1 93 ? 7.794 -10.707 -17.511 1.00 68.56 93 GLN A C 1
ATOM 723 O O . GLN A 1 93 ? 7.711 -9.616 -18.065 1.00 68.56 93 GLN A O 1
ATOM 728 N N . GLU A 1 94 ? 8.743 -11.586 -17.829 1.00 56.47 94 GLU A N 1
ATOM 729 C CA . GLU A 1 94 ? 9.796 -11.377 -18.828 1.00 56.47 94 GLU A CA 1
ATOM 730 C C . GLU A 1 94 ? 9.302 -11.412 -20.289 1.00 56.47 94 GLU A C 1
ATOM 732 O O . GLU A 1 94 ? 10.060 -11.138 -21.217 1.00 56.47 94 GLU A O 1
ATOM 737 N N . SER A 1 95 ? 8.021 -11.701 -20.524 1.00 51.03 95 SER A N 1
ATOM 738 C CA . SER A 1 95 ? 7.396 -11.530 -21.834 1.00 51.03 95 SER A CA 1
ATOM 739 C C . SER A 1 95 ? 7.019 -10.063 -22.023 1.00 51.03 95 SER A C 1
ATOM 741 O O . SER A 1 95 ? 6.156 -9.557 -21.308 1.00 51.03 95 SER A O 1
ATOM 743 N N . ALA A 1 96 ? 7.627 -9.401 -23.008 1.00 45.97 96 ALA A N 1
ATOM 744 C CA . ALA A 1 96 ? 7.500 -7.984 -23.380 1.00 45.97 96 ALA A CA 1
ATOM 745 C C . ALA A 1 96 ? 6.071 -7.449 -23.690 1.00 45.97 96 ALA A C 1
ATOM 747 O O . ALA A 1 96 ? 5.924 -6.406 -24.317 1.00 45.97 96 ALA A O 1
ATOM 748 N N . MET A 1 97 ? 5.010 -8.130 -23.252 1.00 43.66 97 MET A N 1
ATOM 749 C CA . MET A 1 97 ? 3.599 -7.804 -23.470 1.00 43.66 97 MET A CA 1
ATOM 750 C C . MET A 1 97 ? 2.812 -7.541 -22.167 1.00 43.66 97 MET A C 1
ATOM 752 O O . MET A 1 97 ? 1.591 -7.642 -22.167 1.00 43.66 97 MET A O 1
ATOM 756 N N . ALA A 1 98 ? 3.478 -7.180 -21.063 1.00 46.91 98 ALA A N 1
ATOM 757 C CA . ALA A 1 98 ? 2.822 -6.749 -19.813 1.00 46.91 98 ALA A CA 1
ATOM 758 C C . ALA A 1 98 ? 3.027 -5.253 -19.475 1.00 46.91 98 ALA A C 1
ATOM 760 O O . ALA A 1 98 ? 2.504 -4.765 -18.478 1.00 46.91 98 ALA A O 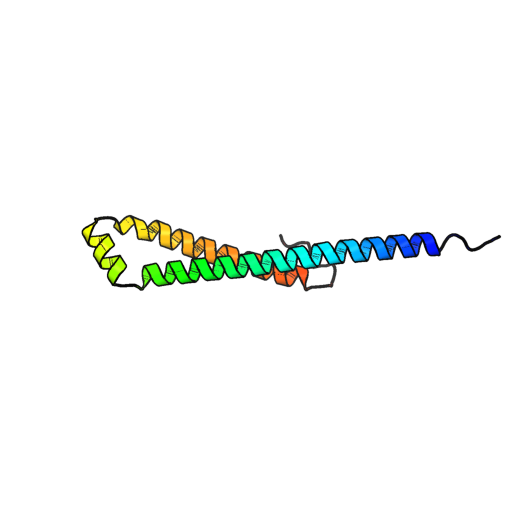1
ATOM 761 N N . LEU A 1 99 ? 3.745 -4.492 -20.312 1.00 47.25 99 LEU A N 1
ATOM 762 C CA . LEU A 1 99 ? 4.066 -3.072 -20.082 1.00 47.25 99 LEU A CA 1
ATOM 763 C C . LEU A 1 99 ? 2.923 -2.091 -20.459 1.00 47.25 99 LEU A C 1
ATOM 765 O O . LEU A 1 99 ? 3.175 -0.902 -20.610 1.00 47.25 99 LEU A O 1
ATOM 769 N N . LEU A 1 100 ? 1.686 -2.561 -20.674 1.00 47.38 100 LEU A N 1
ATOM 770 C CA . LEU A 1 100 ? 0.582 -1.740 -21.220 1.00 47.38 100 LEU A CA 1
ATOM 771 C C . LEU A 1 100 ? -0.590 -1.532 -20.240 1.00 47.38 100 LEU A C 1
ATOM 773 O O . LEU A 1 100 ? -1.619 -1.009 -20.641 1.00 47.38 100 LEU A O 1
ATOM 777 N N . VAL A 1 101 ? -0.491 -1.941 -18.970 1.00 44.72 101 VAL A N 1
ATOM 778 C CA . VAL A 1 101 ? -1.631 -1.845 -18.024 1.00 44.72 101 VAL A CA 1
ATOM 779 C C . VAL A 1 101 ? -1.302 -1.027 -16.769 1.00 44.72 101 VAL A C 1
ATOM 781 O O . VAL A 1 101 ? -1.779 -1.316 -15.676 1.00 44.72 101 VAL A O 1
ATOM 784 N N . VAL A 1 102 ? -0.517 0.039 -16.924 1.00 44.88 102 VAL A N 1
ATOM 785 C CA . VAL A 1 102 ? -0.513 1.162 -15.969 1.00 44.88 102 VAL A CA 1
ATOM 786 C C . VAL A 1 102 ? -0.828 2.443 -16.717 1.00 44.88 102 VAL A C 1
ATOM 788 O O . VAL A 1 102 ? -0.200 2.655 -17.777 1.00 44.88 102 VAL A O 1
#

pLDDT: mean 82.52, std 15.33, range [43.66, 97.19]

Organism: Callosobruchus maculatus (NCBI:txid64391)

Foldseek 3Di:
DDDDPPPVVVVVVVVVVVVLLVVLVVQLVVLVVQLVVLVVQLVVLVCCVPPVVNVVVCVVVVNVCVNVVSVVSNVVSVVSNVVSVLSNVLSPPPPPPSPPDD